Protein AF-A0A2V6TRC6-F1 (afdb_monomer_lite)

Secondary structure (DSSP, 8-state):
---------------EEEEE-TTS----EEEEEE-TTS-EEEEEES--EEEEEEETTTTEEEEEEE--GGG-EETT-HHHHHHHHHHHHT---

Structure (mmCIF, N/CA/C/O backbone):
data_AF-A0A2V6TRC6-F1
#
_entry.id   AF-A0A2V6TRC6-F1
#
loop_
_atom_site.group_PDB
_atom_site.id
_atom_site.type_symbol
_atom_site.label_atom_id
_atom_site.label_alt_id
_atom_site.label_comp_id
_atom_site.label_asym_id
_atom_site.label_entity_id
_atom_site.label_seq_id
_atom_site.pdbx_PDB_ins_code
_atom_site.Cartn_x
_atom_site.Cartn_y
_atom_site.Cartn_z
_atom_site.occupancy
_atom_site.B_iso_or_equiv
_atom_site.auth_seq_id
_atom_site.auth_comp_id
_atom_site.auth_asym_id
_atom_site.auth_atom_id
_atom_site.pdbx_PDB_model_num
ATOM 1 N N . MET A 1 1 ? 42.564 9.714 -45.554 1.00 46.69 1 MET A N 1
ATOM 2 C CA . MET A 1 1 ? 41.135 10.086 -45.661 1.00 46.69 1 MET A CA 1
ATOM 3 C C . MET A 1 1 ? 40.406 8.816 -46.063 1.00 46.69 1 MET A C 1
ATOM 5 O O . MET A 1 1 ? 40.637 8.346 -47.156 1.00 46.69 1 MET A O 1
ATOM 9 N N . LEU A 1 2 ? 39.743 8.076 -45.187 1.00 40.78 2 LEU A N 1
ATOM 10 C CA . LEU A 1 2 ? 38.552 8.461 -44.444 1.00 40.78 2 LEU A CA 1
ATOM 11 C C . LEU A 1 2 ? 38.473 7.530 -43.221 1.00 40.78 2 LEU A C 1
ATOM 13 O O . LEU A 1 2 ? 38.287 6.326 -43.375 1.00 40.78 2 LEU A O 1
ATOM 17 N N . LEU A 1 3 ? 38.617 8.089 -42.016 1.00 50.31 3 LEU A N 1
ATOM 18 C CA . LEU A 1 3 ? 38.113 7.484 -40.780 1.00 50.31 3 LEU A CA 1
ATOM 19 C C . LEU A 1 3 ? 36.578 7.514 -40.865 1.00 50.31 3 LEU A C 1
ATOM 21 O O . LEU A 1 3 ? 35.928 8.371 -40.276 1.00 50.31 3 LEU A O 1
ATOM 25 N N . ALA A 1 4 ? 35.997 6.659 -41.701 1.00 52.44 4 ALA A N 1
ATOM 26 C CA . ALA A 1 4 ? 34.559 6.553 -41.848 1.00 52.44 4 ALA A CA 1
ATOM 27 C C . ALA A 1 4 ? 34.061 5.380 -41.007 1.00 52.44 4 ALA A C 1
ATOM 29 O O . ALA A 1 4 ? 34.438 4.234 -41.233 1.00 52.44 4 ALA A O 1
ATOM 30 N N . ALA A 1 5 ? 33.171 5.711 -40.076 1.00 52.44 5 ALA A N 1
ATOM 31 C CA . ALA A 1 5 ? 32.243 4.793 -39.434 1.00 52.44 5 ALA A CA 1
ATOM 32 C C . ALA A 1 5 ? 32.826 3.824 -38.389 1.00 52.44 5 ALA A C 1
ATOM 34 O O . ALA A 1 5 ? 32.502 2.640 -38.376 1.00 52.44 5 ALA A O 1
ATOM 35 N N . LEU A 1 6 ? 33.524 4.356 -37.378 1.00 52.94 6 LEU A N 1
ATOM 36 C CA . LEU A 1 6 ? 33.221 3.882 -36.023 1.00 52.94 6 LEU A CA 1
ATOM 37 C C . LEU A 1 6 ? 31.823 4.399 -35.691 1.00 52.94 6 LEU A C 1
ATOM 39 O O . LEU A 1 6 ? 31.637 5.521 -35.226 1.00 52.94 6 LEU A O 1
ATOM 43 N N . VAL A 1 7 ? 30.841 3.585 -36.078 1.00 53.88 7 VAL A N 1
ATOM 44 C CA . VAL A 1 7 ? 29.431 3.717 -35.745 1.00 53.88 7 VAL A CA 1
ATOM 45 C C . VAL A 1 7 ? 29.359 4.011 -34.255 1.00 53.88 7 VAL A C 1
ATOM 47 O O . VAL A 1 7 ? 29.663 3.150 -33.429 1.00 53.88 7 VAL A O 1
ATOM 50 N N . ALA A 1 8 ? 29.000 5.248 -33.920 1.00 52.84 8 ALA A N 1
ATOM 51 C CA . ALA A 1 8 ? 28.569 5.608 -32.589 1.00 52.84 8 ALA A CA 1
ATOM 52 C C . ALA A 1 8 ? 27.341 4.744 -32.289 1.00 52.84 8 ALA A C 1
ATOM 54 O O . ALA A 1 8 ? 26.212 5.093 -32.628 1.00 52.84 8 ALA A O 1
ATOM 55 N N . MET A 1 9 ? 27.576 3.574 -31.693 1.00 48.81 9 MET A N 1
ATOM 56 C CA . MET A 1 9 ? 26.575 2.820 -30.961 1.00 48.81 9 MET A CA 1
ATOM 57 C C . MET A 1 9 ? 26.195 3.678 -29.757 1.00 48.81 9 MET A C 1
ATOM 59 O O . MET A 1 9 ? 26.588 3.412 -28.625 1.00 48.81 9 MET A O 1
ATOM 63 N N . ASN A 1 10 ? 25.407 4.720 -30.014 1.00 50.12 10 ASN A N 1
ATOM 64 C CA . ASN A 1 10 ? 24.512 5.288 -29.028 1.00 50.12 10 ASN A CA 1
ATOM 65 C C . ASN A 1 10 ? 23.491 4.183 -28.735 1.00 50.12 10 ASN A C 1
ATOM 67 O O . ASN A 1 10 ? 22.381 4.166 -29.265 1.00 50.12 10 ASN A O 1
ATOM 71 N N . ARG A 1 11 ? 23.894 3.205 -27.917 1.00 50.66 11 ARG A N 1
ATOM 72 C CA . ARG A 1 11 ? 22.945 2.438 -27.124 1.00 50.66 11 ARG A CA 1
ATOM 73 C C . ARG A 1 11 ? 22.320 3.472 -26.202 1.00 50.66 11 ARG A C 1
ATOM 75 O O . ARG A 1 11 ? 22.852 3.740 -25.131 1.00 50.66 11 ARG A O 1
ATOM 82 N N . ALA A 1 12 ? 21.249 4.120 -26.663 1.00 51.91 12 ALA A N 1
ATOM 83 C CA . ALA A 1 12 ? 20.325 4.760 -25.748 1.00 51.91 12 ALA A CA 1
ATOM 84 C C . ALA A 1 12 ? 20.032 3.693 -24.694 1.00 51.91 12 ALA A C 1
ATOM 86 O O . ALA A 1 12 ? 19.591 2.600 -25.062 1.00 51.91 12 ALA A O 1
ATOM 87 N N . ALA A 1 13 ? 20.429 3.948 -23.446 1.00 54.78 13 ALA A N 1
ATOM 88 C CA . ALA A 1 13 ? 20.168 3.035 -22.349 1.00 54.78 13 ALA A CA 1
ATOM 89 C C . ALA A 1 13 ? 18.667 2.753 -22.395 1.00 54.78 13 ALA A C 1
ATOM 91 O O . ALA A 1 13 ? 17.857 3.671 -22.244 1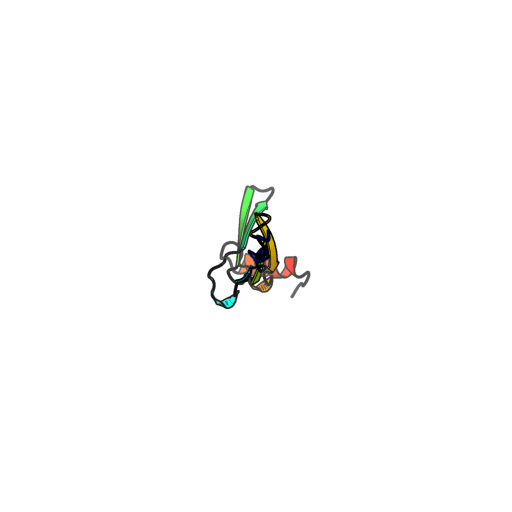.00 54.78 13 ALA A O 1
ATOM 92 N N . ALA A 1 14 ? 18.306 1.526 -22.771 1.00 59.34 14 ALA A N 1
ATOM 93 C CA . ALA A 1 14 ? 16.915 1.134 -22.843 1.00 59.34 14 ALA A CA 1
ATOM 94 C C . ALA A 1 14 ? 16.354 1.347 -21.441 1.00 59.34 14 ALA A C 1
ATOM 96 O O . ALA A 1 14 ? 16.975 0.914 -20.474 1.00 59.34 14 ALA A O 1
ATOM 97 N N . ALA A 1 15 ? 15.245 2.076 -21.329 1.00 61.81 15 ALA A N 1
ATOM 98 C CA . ALA A 1 15 ? 14.630 2.316 -20.037 1.00 61.81 15 ALA A CA 1
ATOM 99 C C . ALA A 1 15 ? 14.326 0.957 -19.397 1.00 61.81 15 ALA A C 1
ATOM 101 O O . ALA A 1 15 ? 13.504 0.195 -19.912 1.00 61.81 15 ALA A O 1
ATOM 102 N N . THR A 1 16 ? 15.034 0.628 -18.320 1.00 74.81 16 THR A N 1
ATOM 103 C CA . THR A 1 16 ? 14.858 -0.657 -17.651 1.00 74.81 16 THR A CA 1
ATOM 104 C C . THR A 1 16 ? 13.608 -0.556 -16.794 1.00 74.81 16 THR A C 1
ATOM 106 O O . THR A 1 16 ? 13.504 0.331 -15.940 1.00 74.81 16 THR A O 1
ATOM 109 N N . GLN A 1 17 ? 12.642 -1.436 -17.054 1.00 79.25 17 GLN A N 1
ATOM 110 C CA . GLN A 1 17 ? 11.400 -1.511 -16.298 1.00 79.25 17 GLN A CA 1
ATOM 111 C C . GLN A 1 17 ? 11.470 -2.673 -15.310 1.00 79.25 17 GLN A C 1
ATOM 113 O O . GLN A 1 17 ? 11.709 -3.816 -15.697 1.00 79.25 17 GLN A O 1
ATOM 118 N N . PHE A 1 18 ? 11.225 -2.374 -14.041 1.00 81.06 18 PHE A N 1
ATOM 119 C CA . PHE A 1 18 ? 11.105 -3.357 -12.975 1.00 81.06 18 PHE A CA 1
ATOM 120 C C . PHE A 1 18 ? 9.664 -3.361 -12.476 1.00 81.06 18 PHE A C 1
ATOM 122 O O . PHE A 1 18 ? 9.094 -2.302 -12.195 1.00 81.06 18 PHE A O 1
ATOM 129 N N . ALA A 1 19 ? 9.086 -4.554 -12.378 1.00 80.75 19 ALA A N 1
ATOM 130 C CA . ALA A 1 19 ? 7.771 -4.766 -11.800 1.00 80.75 19 ALA A CA 1
ATOM 131 C C . ALA A 1 19 ? 7.927 -5.451 -10.447 1.00 80.75 19 ALA A C 1
ATOM 133 O O . ALA A 1 19 ? 8.690 -6.406 -10.296 1.00 80.75 19 ALA A O 1
ATOM 134 N N . VAL A 1 20 ? 7.200 -4.931 -9.475 1.00 80.00 20 VAL A N 1
ATOM 135 C CA . VAL A 1 20 ? 7.120 -5.469 -8.130 1.00 80.00 20 VAL A CA 1
ATOM 136 C C . VAL A 1 20 ? 5.786 -6.195 -8.008 1.00 80.00 20 VAL A C 1
ATOM 138 O O . VAL A 1 20 ? 4.736 -5.565 -8.148 1.00 80.00 20 VAL A O 1
ATOM 141 N N . ASP A 1 21 ? 5.846 -7.508 -7.793 1.00 75.31 21 ASP A N 1
ATOM 142 C CA . ASP A 1 21 ? 4.665 -8.357 -7.645 1.00 75.31 21 ASP A CA 1
ATOM 143 C C . ASP A 1 21 ? 4.135 -8.283 -6.198 1.00 75.31 21 ASP A C 1
ATOM 145 O O . ASP A 1 21 ? 4.858 -8.663 -5.267 1.00 75.31 21 ASP A O 1
ATOM 149 N N . PRO A 1 22 ? 2.896 -7.799 -5.983 1.00 75.56 22 PRO A N 1
ATOM 150 C CA . PRO A 1 22 ? 2.303 -7.705 -4.652 1.00 75.56 22 PRO A CA 1
ATOM 151 C C . PRO A 1 22 ? 2.077 -9.070 -3.980 1.00 75.56 22 PRO A C 1
ATOM 153 O O . PRO A 1 22 ? 2.005 -9.120 -2.754 1.00 75.56 22 PRO A O 1
ATOM 156 N N . GLU A 1 23 ? 2.007 -10.171 -4.735 1.00 79.25 23 GLU A N 1
ATOM 157 C CA . GLU A 1 23 ? 1.722 -11.512 -4.201 1.00 79.25 23 GLU A CA 1
ATOM 158 C C . GLU A 1 23 ? 2.978 -12.226 -3.675 1.00 79.25 23 GLU A C 1
ATOM 160 O O . GLU A 1 23 ? 2.889 -13.163 -2.882 1.00 79.25 23 GLU A O 1
ATOM 165 N N . VAL A 1 24 ? 4.172 -11.778 -4.082 1.00 75.88 24 VAL A N 1
ATOM 166 C CA . VAL A 1 24 ? 5.453 -12.393 -3.677 1.00 75.88 24 VAL A CA 1
ATOM 167 C C . VAL A 1 24 ? 5.921 -11.886 -2.304 1.00 75.88 24 VAL A C 1
ATOM 169 O O . VAL A 1 24 ? 6.791 -12.489 -1.676 1.00 75.88 24 VAL A O 1
ATOM 172 N N . GLY A 1 25 ? 5.331 -10.795 -1.801 1.00 60.75 25 GLY A N 1
ATOM 173 C CA . GLY A 1 25 ? 5.525 -10.317 -0.427 1.00 60.75 25 GLY A CA 1
ATOM 174 C C . GLY A 1 25 ? 6.932 -9.800 -0.101 1.00 60.75 25 GLY A C 1
ATOM 175 O O . GLY A 1 25 ? 7.263 -9.619 1.067 1.00 60.75 25 GLY A O 1
ATOM 176 N N . ASN A 1 26 ? 7.770 -9.531 -1.105 1.00 69.00 26 ASN A N 1
ATOM 177 C CA . ASN A 1 26 ? 9.126 -9.000 -0.923 1.00 69.00 26 ASN A CA 1
ATOM 178 C C . ASN A 1 26 ? 9.178 -7.468 -0.758 1.00 69.00 26 ASN A C 1
ATOM 180 O O . ASN A 1 26 ? 10.247 -6.870 -0.869 1.00 69.00 26 ASN A O 1
ATOM 184 N N . ASN A 1 27 ? 8.036 -6.838 -0.478 1.00 76.94 27 ASN A N 1
ATOM 185 C CA . ASN A 1 27 ? 7.871 -5.389 -0.400 1.00 76.94 27 ASN A CA 1
ATOM 186 C C . ASN A 1 27 ? 7.050 -5.039 0.830 1.00 76.94 27 ASN A C 1
ATOM 188 O O . ASN A 1 27 ? 6.211 -5.824 1.264 1.00 76.94 27 ASN A O 1
ATOM 192 N N . ALA A 1 28 ? 7.272 -3.844 1.365 1.00 83.88 28 ALA A N 1
ATOM 193 C CA . ALA A 1 28 ? 6.545 -3.360 2.523 1.00 83.88 28 ALA A CA 1
ATOM 194 C C . ALA A 1 28 ? 6.091 -1.920 2.296 1.00 83.88 28 ALA A C 1
ATOM 196 O O . ALA A 1 28 ? 6.888 -1.032 1.994 1.00 83.88 28 ALA A O 1
ATOM 197 N N . PHE A 1 29 ? 4.798 -1.698 2.480 1.00 86.44 29 PHE A N 1
ATOM 198 C CA . PHE A 1 29 ? 4.247 -0.401 2.812 1.00 86.44 29 PHE A CA 1
ATOM 199 C C . PHE A 1 29 ? 4.243 -0.284 4.329 1.00 86.44 29 PHE A C 1
ATOM 201 O O . PHE A 1 29 ? 3.687 -1.148 5.003 1.00 86.44 29 PHE A O 1
ATOM 208 N N . THR A 1 30 ? 4.832 0.791 4.845 1.00 89.44 30 THR A N 1
ATOM 209 C CA . THR A 1 30 ? 4.804 1.129 6.267 1.00 89.44 30 THR A CA 1
ATOM 210 C C . THR A 1 30 ? 4.438 2.596 6.396 1.00 89.44 30 THR A C 1
ATOM 212 O O . THR A 1 30 ? 5.166 3.462 5.909 1.00 89.44 30 THR A O 1
ATOM 215 N N . ALA A 1 31 ? 3.329 2.878 7.068 1.00 85.50 31 ALA A N 1
ATOM 216 C CA . ALA A 1 31 ? 2.939 4.222 7.458 1.00 85.50 31 ALA A CA 1
ATOM 217 C C . ALA A 1 31 ? 2.838 4.303 8.977 1.00 85.50 31 ALA A C 1
ATOM 219 O O . ALA A 1 31 ? 2.350 3.387 9.638 1.00 85.50 31 ALA A O 1
ATOM 220 N N . VAL A 1 32 ? 3.318 5.415 9.520 1.00 85.69 32 VAL A N 1
ATOM 221 C CA . VAL A 1 32 ? 3.222 5.722 10.941 1.00 85.69 32 VAL A CA 1
ATOM 222 C C . VAL A 1 32 ? 2.388 6.981 11.082 1.00 85.69 32 VAL A C 1
ATOM 224 O O . VAL A 1 32 ? 2.697 7.996 10.460 1.00 85.69 32 VAL A O 1
ATOM 227 N N . PHE A 1 33 ? 1.347 6.902 11.900 1.00 78.69 33 PHE A N 1
ATOM 228 C CA . PHE A 1 33 ? 0.516 8.039 12.256 1.00 78.69 33 PHE A CA 1
ATOM 229 C C . PHE A 1 33 ? 0.709 8.329 13.737 1.00 78.69 33 PHE A C 1
ATOM 231 O O . PHE A 1 33 ? 0.432 7.481 14.586 1.00 78.69 33 PHE A O 1
ATOM 238 N N . ASP A 1 34 ? 1.175 9.532 14.042 1.00 79.44 34 ASP A N 1
ATOM 239 C CA . ASP A 1 34 ? 1.245 10.015 15.412 1.00 79.44 34 ASP A CA 1
ATOM 240 C C . ASP A 1 34 ? -0.079 10.708 15.747 1.00 79.44 34 ASP A C 1
ATOM 242 O O . ASP A 1 34 ? -0.488 11.672 15.093 1.00 79.44 34 ASP A O 1
ATOM 246 N N . SER A 1 35 ? -0.783 10.195 16.752 1.00 69.88 35 SER A N 1
ATOM 247 C CA . SER A 1 35 ? -1.982 10.848 17.270 1.00 69.88 35 SER A CA 1
ATOM 248 C C . SER A 1 35 ? -1.604 11.998 18.208 1.00 69.88 35 SER A C 1
ATOM 250 O O . SER A 1 35 ? -0.574 11.976 18.885 1.00 69.88 35 SER A O 1
ATOM 252 N N . GLN A 1 36 ? -2.486 12.992 18.323 1.00 71.69 36 GLN A N 1
ATOM 253 C CA . GLN A 1 36 ? -2.293 14.113 19.252 1.00 71.69 36 GLN A CA 1
ATOM 254 C C . GLN A 1 36 ? -2.292 13.689 20.733 1.00 71.69 36 GLN A C 1
ATOM 256 O O . GLN A 1 36 ? -1.828 14.447 21.579 1.00 71.69 36 GLN A O 1
ATOM 261 N N . ILE A 1 37 ? -2.787 12.486 21.047 1.00 71.44 37 ILE A N 1
ATOM 262 C CA . ILE A 1 37 ? -2.802 11.915 22.402 1.00 71.44 37 ILE A CA 1
ATOM 263 C C . ILE A 1 37 ? -1.554 11.070 22.715 1.00 71.44 37 ILE A C 1
ATOM 265 O O . ILE A 1 37 ? -1.478 10.467 23.782 1.00 71.44 37 ILE A O 1
ATOM 269 N N . GLY A 1 38 ? -0.565 11.036 21.812 1.00 68.44 38 GLY A N 1
ATOM 270 C CA . GLY A 1 38 ? 0.714 10.345 22.011 1.00 68.44 38 GLY A CA 1
ATOM 271 C C . GLY A 1 38 ? 0.714 8.861 21.633 1.00 68.44 38 GLY A C 1
ATOM 272 O O . GLY A 1 38 ? 1.738 8.198 21.781 1.00 68.44 38 GLY A O 1
ATOM 273 N N . GLU A 1 39 ? -0.400 8.329 21.126 1.00 75.50 39 GLU A N 1
ATOM 274 C CA . GLU A 1 39 ? -0.439 6.987 20.542 1.00 75.50 39 GLU A CA 1
ATOM 275 C C . GLU A 1 39 ? 0.166 7.008 19.134 1.00 75.50 39 GLU A C 1
ATOM 277 O O . GLU A 1 39 ? -0.176 7.875 18.322 1.00 75.50 39 GLU A O 1
ATOM 282 N N . ARG A 1 40 ? 1.042 6.040 18.853 1.00 80.44 40 ARG A N 1
ATOM 283 C CA . ARG A 1 40 ? 1.655 5.819 17.545 1.00 80.44 40 ARG A CA 1
ATOM 284 C C . ARG A 1 40 ? 0.997 4.623 16.872 1.00 80.44 40 ARG A C 1
ATOM 286 O O . ARG A 1 40 ? 1.102 3.508 17.371 1.00 80.44 40 ARG A O 1
ATOM 293 N N . ILE A 1 41 ? 0.372 4.869 15.729 1.00 80.94 41 ILE A N 1
ATOM 294 C CA . ILE A 1 41 ? -0.340 3.868 14.939 1.00 80.94 41 ILE A CA 1
ATOM 295 C C . ILE A 1 41 ? 0.558 3.437 13.782 1.00 80.94 41 ILE A C 1
ATOM 297 O O . ILE A 1 41 ? 1.031 4.275 13.013 1.00 80.94 41 ILE A O 1
ATOM 301 N N . THR A 1 42 ? 0.783 2.135 13.639 1.00 89.75 42 THR A N 1
ATOM 302 C CA . THR A 1 42 ? 1.607 1.546 12.581 1.00 89.75 42 THR A CA 1
ATOM 303 C C . THR A 1 42 ? 0.724 0.775 11.608 1.00 89.75 42 THR A C 1
ATOM 305 O O . THR A 1 42 ? 0.138 -0.245 11.956 1.00 89.75 42 THR A O 1
ATOM 308 N N . ALA A 1 43 ? 0.645 1.247 10.370 1.00 88.75 43 ALA A N 1
ATOM 309 C CA . ALA A 1 43 ? -0.072 0.596 9.284 1.00 88.75 43 ALA A CA 1
ATOM 310 C C . ALA A 1 43 ? 0.924 -0.089 8.345 1.00 88.75 43 ALA A C 1
ATOM 312 O O . ALA A 1 43 ? 1.837 0.562 7.833 1.00 88.75 43 ALA A O 1
ATOM 313 N N . VAL A 1 44 ? 0.745 -1.388 8.111 1.00 91.94 44 VAL A N 1
ATOM 314 C CA . VAL A 1 44 ? 1.622 -2.190 7.250 1.00 91.94 44 VAL A CA 1
ATOM 315 C C . VAL A 1 44 ? 0.841 -2.951 6.188 1.00 91.94 44 VAL A C 1
ATOM 317 O O . VAL A 1 44 ? -0.278 -3.394 6.428 1.00 91.94 44 VAL A O 1
ATOM 320 N N . SER A 1 45 ? 1.435 -3.125 5.011 1.00 88.62 45 SER A N 1
ATOM 321 C CA . SER A 1 45 ? 0.957 -4.067 3.994 1.00 88.62 45 SER A CA 1
ATOM 322 C C . SER A 1 45 ? 2.133 -4.609 3.193 1.00 88.62 45 SER A C 1
ATOM 324 O O . SER A 1 45 ? 3.069 -3.873 2.885 1.00 88.62 45 SER A O 1
ATOM 326 N N . SER A 1 46 ? 2.075 -5.889 2.838 1.00 85.56 46 SER A N 1
ATOM 327 C CA . SER A 1 46 ? 3.010 -6.516 1.900 1.00 85.56 46 SER A CA 1
ATOM 328 C C . SER A 1 46 ? 2.489 -6.553 0.460 1.00 85.56 46 SER A C 1
ATOM 330 O O . SER A 1 46 ? 3.257 -6.834 -0.458 1.00 85.56 46 SER A O 1
ATOM 332 N N . ALA A 1 47 ? 1.215 -6.213 0.239 1.00 87.06 47 ALA A N 1
ATOM 333 C CA . ALA A 1 47 ? 0.564 -6.219 -1.070 1.00 87.06 47 ALA A CA 1
ATOM 334 C C . ALA A 1 47 ? 0.855 -4.923 -1.847 1.00 87.06 47 ALA A C 1
ATOM 336 O O . ALA A 1 47 ? -0.049 -4.174 -2.226 1.00 87.06 47 ALA A O 1
ATOM 337 N N . VAL A 1 48 ? 2.138 -4.618 -2.040 1.00 89.38 48 VAL A N 1
ATOM 338 C CA . VAL A 1 48 ? 2.586 -3.415 -2.750 1.00 89.38 48 VAL A CA 1
ATOM 339 C C . VAL A 1 48 ? 2.872 -3.757 -4.204 1.00 89.38 48 VAL A C 1
ATOM 341 O O . VAL A 1 48 ? 3.812 -4.491 -4.495 1.00 89.38 48 VAL A O 1
ATOM 344 N N . GLY A 1 49 ? 2.094 -3.187 -5.121 1.00 87.81 49 GLY A N 1
ATOM 345 C CA . GLY A 1 49 ? 2.387 -3.238 -6.551 1.00 87.81 49 GLY A CA 1
ATOM 346 C C . GLY A 1 49 ? 3.119 -1.973 -6.981 1.00 87.81 49 GLY A C 1
ATOM 347 O O . GLY A 1 49 ? 2.596 -0.876 -6.783 1.00 87.81 49 GLY A O 1
ATOM 348 N N . CYS A 1 50 ? 4.300 -2.103 -7.589 1.00 87.31 50 CYS A N 1
ATOM 349 C CA . CYS A 1 50 ? 5.065 -0.968 -8.111 1.00 87.31 50 CYS A CA 1
ATOM 350 C C . CYS A 1 50 ? 5.602 -1.232 -9.518 1.00 87.31 50 CYS A C 1
ATOM 352 O O . CYS A 1 50 ? 6.057 -2.327 -9.840 1.00 87.31 50 CYS A O 1
ATOM 354 N N . THR A 1 51 ? 5.626 -0.185 -10.336 1.00 89.50 51 THR A N 1
ATOM 355 C CA . THR A 1 51 ? 6.388 -0.133 -11.585 1.00 89.50 51 THR A CA 1
ATOM 356 C C . THR A 1 51 ? 7.489 0.906 -11.444 1.00 89.50 51 THR A C 1
ATOM 358 O O . THR A 1 51 ? 7.193 2.076 -11.206 1.00 89.50 5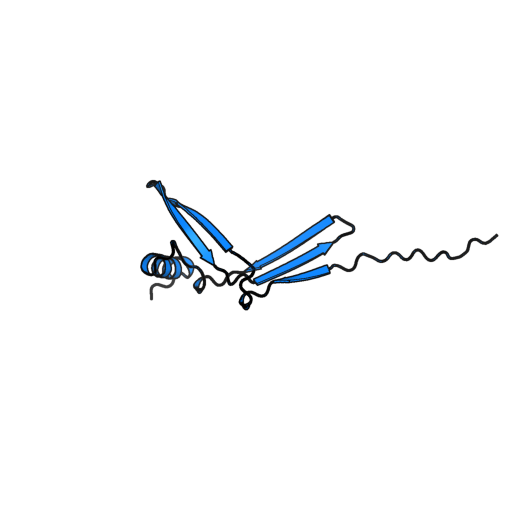1 THR A O 1
ATOM 361 N N . LEU A 1 52 ? 8.745 0.495 -11.613 1.00 88.19 52 LEU A N 1
ATOM 362 C CA . LEU A 1 52 ? 9.919 1.367 -11.615 1.00 88.19 52 LEU A CA 1
ATOM 363 C C . LEU A 1 52 ? 10.509 1.424 -13.024 1.00 88.19 52 LEU A C 1
ATOM 365 O O . LEU A 1 52 ? 10.808 0.396 -13.618 1.00 88.19 52 LEU A O 1
ATOM 369 N N . THR A 1 53 ? 10.699 2.630 -13.546 1.00 90.31 53 THR A N 1
ATOM 370 C CA . THR A 1 53 ? 11.428 2.895 -14.791 1.00 90.31 53 THR A CA 1
ATOM 371 C C . THR A 1 53 ? 12.719 3.630 -14.459 1.00 90.31 53 THR A C 1
ATOM 373 O O . THR A 1 53 ? 12.673 4.662 -13.786 1.00 90.31 53 THR A O 1
ATOM 376 N N . VAL A 1 54 ? 13.856 3.125 -14.935 1.00 89.25 54 VAL A N 1
ATOM 377 C CA . VAL A 1 54 ? 15.179 3.728 -14.709 1.00 89.25 54 VAL A CA 1
ATOM 378 C C . VAL A 1 54 ? 15.762 4.230 -16.029 1.00 89.25 54 VAL A C 1
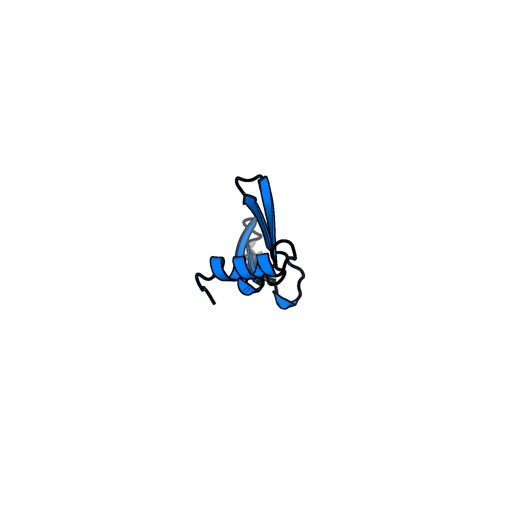ATOM 380 O O . VAL A 1 54 ? 15.856 3.480 -16.998 1.00 89.25 54 VAL A O 1
ATOM 383 N N . ASP A 1 55 ? 16.163 5.501 -16.058 1.00 87.44 55 ASP A N 1
ATOM 384 C CA . ASP A 1 55 ? 17.009 6.097 -17.097 1.00 87.44 55 ASP A CA 1
ATOM 385 C C . ASP A 1 55 ? 18.445 6.153 -16.555 1.00 87.44 55 ASP A C 1
ATOM 387 O O . ASP A 1 55 ? 18.823 7.065 -15.815 1.00 87.44 55 ASP A O 1
ATOM 391 N N . GLU A 1 56 ? 19.246 5.138 -16.883 1.00 86.62 56 GLU A N 1
ATOM 392 C CA . GLU A 1 56 ? 20.622 5.008 -16.384 1.00 86.62 56 GLU A CA 1
ATOM 393 C C . GLU A 1 56 ? 21.542 6.124 -16.895 1.00 86.62 56 GLU A C 1
ATOM 395 O O . GLU A 1 56 ? 22.466 6.537 -16.192 1.00 86.62 56 GLU A O 1
ATOM 400 N N . ALA A 1 57 ? 21.271 6.650 -18.093 1.00 89.44 57 ALA A N 1
ATOM 401 C CA . ALA A 1 57 ? 22.069 7.716 -18.690 1.00 89.44 57 ALA A CA 1
ATOM 402 C C . ALA A 1 57 ? 21.896 9.033 -17.924 1.00 89.44 57 ALA A C 1
ATOM 404 O O . ALA A 1 57 ? 22.868 9.760 -17.713 1.00 89.44 57 ALA A O 1
ATOM 405 N N . LYS A 1 58 ? 20.670 9.319 -17.471 1.00 91.06 58 LYS A N 1
ATOM 406 C CA . LYS A 1 58 ? 20.362 10.496 -16.645 1.00 91.06 58 LYS A CA 1
ATOM 407 C C . LYS A 1 58 ? 20.488 10.247 -15.147 1.00 91.06 58 LYS A C 1
ATOM 409 O O . LYS A 1 58 ? 20.472 11.203 -14.380 1.00 91.06 58 LYS A O 1
ATOM 414 N N . ARG A 1 59 ? 20.637 8.984 -14.732 1.00 88.25 59 ARG A N 1
ATOM 415 C CA . ARG A 1 59 ? 20.570 8.547 -13.327 1.00 88.25 59 ARG A CA 1
ATOM 416 C C . ARG A 1 59 ? 19.250 8.958 -12.669 1.00 88.25 59 ARG A C 1
ATOM 418 O O . ARG A 1 59 ? 19.219 9.364 -11.511 1.00 88.25 59 ARG A O 1
ATOM 425 N N . GLU A 1 60 ? 18.161 8.845 -13.423 1.00 91.00 60 GLU A N 1
ATOM 426 C CA . GLU A 1 60 ? 16.812 9.181 -12.973 1.00 91.00 60 GLU A CA 1
ATOM 427 C C . GLU A 1 60 ? 15.970 7.911 -12.826 1.00 91.00 60 GLU A C 1
ATOM 429 O O . GLU A 1 60 ? 15.977 7.039 -13.693 1.00 91.00 60 GLU A O 1
ATOM 434 N N . GLY A 1 61 ? 15.207 7.820 -11.738 1.00 88.75 61 GLY A N 1
ATOM 435 C CA . GLY A 1 61 ? 14.230 6.759 -11.508 1.00 88.75 61 GLY A CA 1
ATOM 436 C C . GLY A 1 61 ? 12.830 7.343 -11.372 1.00 88.75 61 GLY A C 1
ATOM 437 O O . GLY A 1 61 ? 12.640 8.371 -10.725 1.00 88.75 61 GLY A O 1
ATOM 438 N N . ARG A 1 62 ? 11.837 6.691 -11.975 1.00 91.75 62 ARG A N 1
ATOM 439 C CA . ARG A 1 62 ? 10.418 7.028 -11.825 1.00 91.75 62 ARG A CA 1
ATOM 440 C C . ARG A 1 62 ? 9.655 5.796 -11.377 1.00 91.75 62 ARG A C 1
ATOM 442 O O . ARG A 1 62 ? 9.674 4.785 -12.073 1.00 91.75 62 ARG A O 1
ATOM 449 N N . ALA A 1 63 ? 8.984 5.894 -10.237 1.00 88.62 63 ALA A N 1
ATOM 450 C CA . ALA A 1 63 ? 8.183 4.815 -9.683 1.00 88.62 63 ALA A CA 1
ATOM 451 C C . ALA A 1 63 ? 6.709 5.219 -9.599 1.00 88.62 63 ALA A C 1
ATOM 453 O O . ALA A 1 63 ? 6.386 6.351 -9.241 1.00 88.62 63 ALA A O 1
ATOM 454 N N . SER A 1 64 ? 5.821 4.278 -9.904 1.00 90.25 64 SER A N 1
ATOM 455 C CA . SER A 1 64 ? 4.395 4.361 -9.599 1.00 90.25 64 SER A CA 1
ATOM 456 C C . SER A 1 64 ? 4.032 3.151 -8.753 1.00 90.25 64 SER A C 1
ATOM 458 O O . SER A 1 64 ? 4.281 2.022 -9.172 1.00 90.25 64 SER A O 1
ATOM 460 N N . CYS A 1 65 ? 3.502 3.392 -7.557 1.00 89.25 65 CYS A N 1
ATOM 461 C CA . CYS A 1 65 ? 3.199 2.366 -6.569 1.00 89.25 65 CYS A CA 1
ATOM 462 C C . CYS A 1 65 ? 1.747 2.471 -6.112 1.00 89.25 65 CYS A C 1
ATOM 464 O O . CYS A 1 65 ? 1.200 3.567 -5.994 1.00 89.25 65 CYS A O 1
ATOM 466 N N . SER A 1 66 ? 1.146 1.327 -5.816 1.00 89.56 66 SER A N 1
ATOM 467 C CA . SER A 1 66 ? -0.210 1.217 -5.295 1.00 89.56 66 SER A CA 1
ATOM 468 C C . SER A 1 66 ? -0.283 0.128 -4.234 1.00 89.56 66 SER A C 1
ATOM 470 O O . SER A 1 66 ? 0.413 -0.884 -4.321 1.00 89.56 66 SER A O 1
ATOM 472 N N . VAL A 1 67 ? -1.135 0.352 -3.239 1.00 89.19 67 VAL A N 1
ATOM 473 C CA . VAL A 1 67 ? -1.418 -0.596 -2.161 1.00 89.19 67 VAL A CA 1
ATOM 474 C C . VAL A 1 67 ? -2.935 -0.692 -2.032 1.00 89.19 67 VAL A C 1
ATOM 476 O O . VAL A 1 67 ? -3.583 0.345 -1.850 1.00 89.19 67 VAL A O 1
ATOM 479 N N . PRO A 1 68 ? -3.537 -1.889 -2.126 1.00 88.94 68 PRO A N 1
ATOM 480 C CA . PRO A 1 68 ? -4.960 -2.052 -1.872 1.00 88.94 68 PRO A CA 1
ATOM 481 C C . PRO A 1 68 ? -5.273 -1.673 -0.422 1.00 88.94 68 PRO A C 1
ATOM 483 O O . PRO A 1 68 ? -4.720 -2.266 0.502 1.00 88.94 68 PRO A O 1
ATOM 486 N N . LEU A 1 69 ? -6.179 -0.718 -0.198 1.00 86.00 69 LEU A N 1
ATOM 487 C CA . LEU A 1 69 ? -6.482 -0.231 1.157 1.00 86.00 69 LEU A CA 1
ATOM 488 C C . LEU A 1 69 ? -6.968 -1.344 2.103 1.00 86.00 69 LEU A C 1
ATOM 490 O O . LEU A 1 69 ? -6.635 -1.326 3.281 1.00 86.00 69 LEU A O 1
ATOM 494 N N . GLY A 1 70 ? -7.685 -2.345 1.581 1.00 86.88 70 GLY A N 1
ATOM 495 C CA . GLY A 1 70 ? -8.137 -3.509 2.355 1.00 86.88 70 GLY A CA 1
ATOM 496 C C . GLY A 1 70 ? -7.036 -4.510 2.730 1.00 86.88 70 GLY A C 1
ATOM 497 O O . GLY A 1 70 ? -7.301 -5.428 3.493 1.00 86.88 70 GLY A O 1
ATOM 498 N N . SER A 1 71 ? -5.815 -4.353 2.207 1.00 88.50 71 SER A N 1
ATOM 499 C CA . SER A 1 71 ? -4.657 -5.180 2.587 1.00 88.50 71 SER A CA 1
ATOM 500 C C . SER A 1 71 ? -3.884 -4.621 3.786 1.00 88.50 71 SER A C 1
ATOM 502 O O . SER A 1 71 ? -2.968 -5.271 4.285 1.00 88.50 71 SER A O 1
ATOM 504 N N . ILE A 1 72 ? -4.206 -3.398 4.218 1.00 90.75 72 ILE A N 1
ATOM 505 C CA . ILE A 1 72 ? -3.476 -2.701 5.274 1.00 90.75 72 ILE A CA 1
ATOM 506 C C . ILE A 1 72 ? -3.896 -3.254 6.630 1.00 90.75 72 ILE A C 1
ATOM 508 O O . ILE A 1 72 ? -5.079 -3.287 6.952 1.00 90.75 72 ILE A O 1
ATOM 512 N N . ARG A 1 73 ? -2.909 -3.635 7.438 1.00 92.44 73 ARG A N 1
ATOM 513 C CA . ARG A 1 73 ? -3.081 -4.097 8.813 1.00 92.44 73 ARG A CA 1
ATOM 514 C C . ARG A 1 73 ? -2.534 -3.048 9.773 1.00 92.44 73 ARG A C 1
ATOM 516 O O . ARG A 1 73 ? -1.429 -2.545 9.572 1.00 92.44 73 ARG A O 1
ATOM 523 N N . VAL A 1 74 ? -3.307 -2.706 10.798 1.00 90.81 74 VAL A N 1
ATOM 524 C CA . VAL A 1 74 ? -2.988 -1.624 11.739 1.00 90.81 74 VAL A CA 1
ATOM 525 C C . VAL A 1 74 ? -2.646 -2.206 13.100 1.00 90.81 74 VAL A C 1
ATOM 527 O O . VAL A 1 74 ? -3.451 -2.929 13.671 1.00 90.81 74 VAL A O 1
ATOM 530 N N . ASP A 1 75 ? -1.441 -1.922 13.597 1.00 89.88 75 ASP A N 1
ATOM 531 C C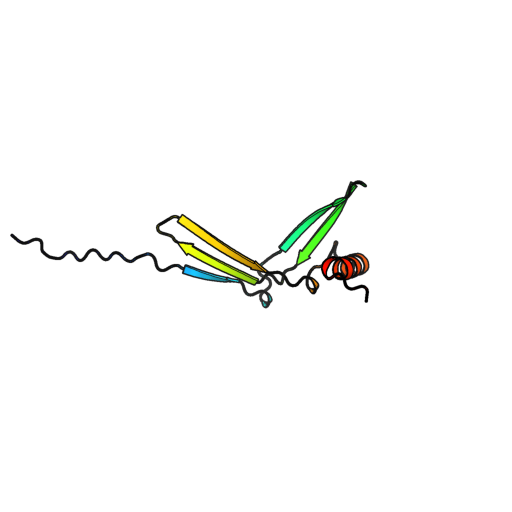A . ASP A 1 75 ? -0.888 -2.397 14.878 1.00 89.88 75 ASP A CA 1
ATOM 532 C C . ASP A 1 75 ? -0.993 -3.920 15.104 1.00 89.88 75 ASP A C 1
ATOM 534 O O . ASP A 1 75 ? -0.879 -4.400 16.228 1.00 89.88 75 ASP A O 1
ATOM 538 N N . ASN A 1 76 ? -1.203 -4.691 14.030 1.00 87.06 76 ASN A N 1
ATOM 539 C CA . ASN A 1 76 ? -1.582 -6.105 14.076 1.00 87.06 76 ASN A CA 1
ATOM 540 C C . ASN A 1 76 ? -2.851 -6.396 14.914 1.00 87.06 76 ASN A C 1
ATOM 542 O O . ASN A 1 76 ? -3.046 -7.518 15.378 1.00 87.06 76 ASN A O 1
ATOM 546 N N . ASP A 1 77 ? -3.717 -5.399 15.075 1.00 91.00 77 ASP A N 1
ATOM 547 C CA . ASP A 1 77 ? -4.984 -5.476 15.793 1.00 91.00 77 ASP A CA 1
ATOM 548 C C . ASP A 1 77 ? -6.154 -5.487 14.800 1.00 91.00 77 ASP A C 1
ATOM 550 O O . ASP A 1 77 ? -6.248 -4.634 13.910 1.00 91.00 77 ASP A O 1
ATOM 554 N N . ASP A 1 78 ? -7.049 -6.466 14.933 1.00 90.38 78 ASP A N 1
ATOM 555 C CA . ASP A 1 78 ? -8.150 -6.655 13.984 1.00 90.38 78 ASP A CA 1
ATOM 556 C C . ASP A 1 78 ? -9.191 -5.528 14.067 1.00 90.38 78 ASP A C 1
ATOM 558 O O . ASP A 1 78 ? -9.707 -5.099 13.036 1.00 90.38 78 ASP A O 1
ATOM 562 N N . THR A 1 79 ? -9.437 -4.976 15.260 1.00 90.75 79 THR A N 1
ATOM 563 C CA . THR A 1 79 ? -10.425 -3.903 15.464 1.00 90.75 79 THR A CA 1
ATOM 564 C C . THR A 1 79 ? -9.927 -2.596 14.850 1.00 90.75 79 THR A C 1
ATOM 566 O O . THR A 1 79 ? -10.637 -1.934 14.092 1.00 90.75 79 THR A O 1
ATOM 569 N N . LYS A 1 80 ? -8.667 -2.234 15.110 1.00 88.81 80 LYS A N 1
ATOM 570 C CA . LYS A 1 80 ? -8.020 -1.067 14.493 1.00 88.81 80 LYS A CA 1
ATOM 571 C C . LYS A 1 80 ? -7.936 -1.209 12.976 1.00 88.81 80 LYS A C 1
ATOM 573 O O . LYS A 1 80 ? -8.154 -0.233 12.258 1.00 88.81 80 LYS A O 1
ATOM 578 N N . THR A 1 81 ? -7.649 -2.417 12.491 1.00 90.38 81 THR A N 1
ATOM 579 C CA . THR A 1 81 ? -7.614 -2.725 11.057 1.00 90.38 81 THR A CA 1
ATOM 580 C C . THR A 1 81 ? -8.987 -2.527 10.411 1.00 90.38 81 THR A C 1
ATOM 582 O O . THR A 1 81 ? -9.086 -1.870 9.374 1.00 90.38 81 THR A O 1
ATOM 585 N N . GLU A 1 82 ? -10.057 -3.017 11.039 1.00 88.62 82 GLU A N 1
ATOM 586 C CA . GLU A 1 82 ? -11.426 -2.817 10.559 1.00 88.62 82 GLU A CA 1
ATOM 587 C C . GLU A 1 82 ? -11.804 -1.329 10.521 1.00 88.62 82 GLU A C 1
ATOM 589 O O . GLU A 1 82 ? -12.255 -0.825 9.488 1.00 88.62 82 GLU A O 1
ATOM 594 N N . HIS A 1 83 ? -11.569 -0.596 11.613 1.00 87.75 83 HIS A N 1
ATOM 595 C CA . HIS A 1 83 ? -11.861 0.837 11.685 1.00 87.75 83 HIS A CA 1
ATOM 596 C C . HIS A 1 83 ? -11.096 1.644 10.635 1.00 87.75 83 HIS A C 1
ATOM 598 O O . HIS A 1 83 ? -11.666 2.537 10.002 1.00 87.75 83 HIS A O 1
ATOM 604 N N . PHE A 1 84 ? -9.822 1.314 10.411 1.00 86.00 84 PHE A N 1
ATOM 605 C CA . PHE A 1 84 ? -9.035 1.918 9.344 1.00 86.00 84 PHE A CA 1
ATOM 606 C C . PHE A 1 84 ? -9.649 1.634 7.972 1.00 86.00 84 PHE A C 1
ATOM 608 O O . PHE A 1 84 ? -9.780 2.556 7.169 1.00 86.00 84 PHE A O 1
ATOM 615 N N . GLY A 1 85 ? -10.082 0.398 7.711 1.00 83.81 85 GLY A N 1
ATOM 616 C CA . GLY A 1 85 ? -10.758 0.033 6.466 1.00 83.81 85 GLY A CA 1
ATOM 617 C C . GLY A 1 85 ? -12.029 0.853 6.223 1.00 83.81 85 GLY A C 1
ATOM 618 O O . GLY A 1 85 ? -12.228 1.375 5.122 1.00 83.81 85 GLY A O 1
ATOM 619 N N . GLN A 1 86 ? -12.856 1.036 7.255 1.00 82.88 86 GLN A N 1
ATOM 620 C CA . GLN A 1 86 ? -14.079 1.845 7.177 1.00 82.88 86 GLN A CA 1
ATOM 621 C C . GLN A 1 86 ? -13.776 3.324 6.893 1.00 82.88 86 GLN A C 1
ATOM 623 O O . GLN A 1 86 ? -14.389 3.933 6.011 1.00 82.88 86 GLN A O 1
ATOM 628 N N . TRP A 1 87 ? -12.796 3.898 7.600 1.00 81.38 87 TRP A N 1
ATOM 629 C CA . TRP A 1 87 ? -12.347 5.276 7.390 1.00 81.38 87 TRP A CA 1
ATOM 630 C C . TRP A 1 87 ? -11.756 5.481 5.989 1.00 81.38 87 TRP A C 1
ATOM 632 O O . TRP A 1 87 ? -12.204 6.357 5.250 1.00 81.38 87 TRP A O 1
ATOM 642 N N . ALA A 1 88 ? -10.793 4.647 5.594 1.00 79.00 88 ALA A N 1
ATOM 643 C CA . ALA A 1 88 ? -10.035 4.807 4.355 1.00 79.00 88 ALA A CA 1
ATOM 644 C C . ALA A 1 88 ? -10.903 4.631 3.101 1.00 79.00 88 ALA A C 1
ATOM 646 O O . ALA A 1 88 ? -10.612 5.207 2.053 1.00 79.00 88 ALA A O 1
ATOM 647 N N . THR A 1 89 ? -11.976 3.841 3.194 1.00 77.50 89 THR A N 1
ATOM 648 C CA . THR A 1 89 ? -12.894 3.595 2.074 1.00 77.50 89 THR A CA 1
ATOM 649 C C . THR A 1 89 ? -14.142 4.480 2.092 1.00 77.50 89 THR A C 1
ATOM 651 O O . THR A 1 89 ? -14.942 4.399 1.159 1.00 77.50 89 THR A O 1
ATOM 654 N N . ASN A 1 90 ? -14.324 5.330 3.114 1.00 68.38 90 ASN A N 1
ATOM 655 C CA . ASN A 1 90 ? -15.560 6.085 3.367 1.00 68.38 90 ASN A CA 1
ATOM 656 C C . ASN A 1 90 ? -16.828 5.207 3.384 1.00 68.38 90 ASN A C 1
ATOM 658 O O . ASN A 1 90 ? -17.932 5.687 3.110 1.00 68.38 90 ASN A O 1
ATOM 662 N N . LYS A 1 91 ? -16.694 3.915 3.697 1.00 59.28 91 LYS A N 1
ATOM 663 C CA . LYS A 1 91 ? -17.821 2.995 3.833 1.00 59.28 91 LYS A CA 1
ATOM 664 C C . LYS A 1 91 ? -17.975 2.624 5.301 1.00 59.28 91 LYS A C 1
ATOM 666 O O . LYS A 1 91 ? -17.120 1.957 5.869 1.00 59.28 91 LYS A O 1
ATOM 671 N N . LYS A 1 92 ? -19.094 3.032 5.903 1.00 53.72 92 LYS A N 1
ATOM 672 C CA . LYS A 1 92 ? -19.626 2.337 7.078 1.00 53.72 92 LYS A CA 1
ATOM 673 C C . LYS A 1 92 ? -20.236 1.040 6.555 1.00 53.72 92 LYS A C 1
ATOM 675 O O . LYS A 1 92 ? -21.194 1.114 5.786 1.00 53.72 92 LYS A O 1
ATOM 680 N N . THR A 1 93 ? -19.627 -0.099 6.858 1.00 49.62 93 THR A N 1
ATOM 681 C CA . THR A 1 93 ? -20.299 -1.399 6.727 1.00 49.62 93 THR A CA 1
ATOM 682 C C . THR A 1 93 ? -21.508 -1.465 7.644 1.00 49.62 93 THR A C 1
ATOM 684 O O . THR A 1 93 ? -21.429 -0.887 8.753 1.00 49.62 93 THR A O 1
#

Radius of gyration: 22.19 Å; chains: 1; bounding box: 61×26×68 Å

Sequence (93 aa):
MLLAALVAMNRAAAATQFAVDPEVGNNAFTAVFDSQIGERITAVSSAVGCTLTVDEAKREGRASCSVPLGSIRVDNDDTKTEHFGQWATNKKT

Foldseek 3Di:
DDPPDPPPPPPQPPFDKDWDALVVLPDKDWDWDQDPVGDIKIKMASSKTKIWTARVVVRDIDMDIDDDLLRIQIPVDPVVSVVSSCVVVVDDD

pLDDT: mean 78.07, std 14.23, range [40.78, 92.44]

=== Feature glossary ===
Feature key, reading from the visual/contextual features back to the raw sequence:

Rendered structure images. Six rendered views show the 3D structure from the faces of a cube — i.e. along ±x, ±y, ±z. Rendering representation is drawn randomly per protein from cartoon (secondary-structure ribbons), sticks (backbone bonds), or molecular surface; coloring is either N→C rainbow (blue at the N-terminus through red at the C-terminus) or one color per chain.

Contact-map, Ramachandran, and PAE plots. The contact map is a binary N×N matrix image: pixel (i, j) is dark where Cα_i and Cα_j are within 8 Å and |i−j|>4. Because the |i−j|>4 filter removes local helical contacts, off-diagonal stripes parallel to the main diagonal indicate parallel β-sheets; stripes perpendicular to it indicate antiparallel β-sheets. The Ramachandran plot scatters every residue's (φ, ψ) pair against the sterically allowed regions. The PAE heatmap renders the predicted-aligned-error matrix.

InterPro / GO / CATH / organism. Database cross-references. InterPro integrates a dozen domain/family signature databases into unified entries with residue-range hits. GO terms attach function/process/location labels with evidence codes. CATH codes position the fold in a four-level structural taxonomy. Organism is the NCBI-taxonomy species name.

Nearest PDB structures. The Foldseek neighbor list gives the closest experimentally determined structures in the PDB, ranked by structural alignment. TM-score near 1 means near-identical fold; near 0.3 means only rough topology match. This is how one finds what a novel AlphaFold prediction most resembles in the solved-structure universe.

Predicted aligned error. PAE(i, j) answers: if I align the predicted and true structures on residue i, how far off (in Å) do I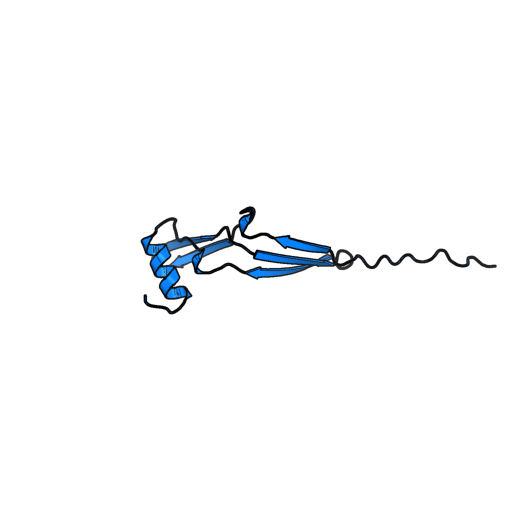 expect residue j to be? A block-diagonal PAE matrix with low values on the blocks and high values off-diagonal is the signature of a multi-domain protein with confidently predicted domains but uncertain inter-domain orientation.

Solvent-accessible surface area. Accessible surface area quantifies burial. A residue with SASA near zero is packed into the hydrophobic core; one with SASA >100 Å² sits on the surface. Computed here via the Shrake–Rupley numerical algorithm with a 1.4 Å probe.

B-factor. B-factor (Debye–Waller factor) reflects atomic displacement in the crystal lattice. It is an experimental observable (units Å²), not a prediction; low values mean the atom is pinned down, high values mean it moves or is heterogeneous across the crystal.

pLDDT. For AlphaFold models, the B-factor field carries pLDDT — the model's own estimate of local accuracy on a 0–100 scale. Regions with pLDDT<50 should be treated as essentially unmodeled; they often correspond to intrinsically disordered segments.

Backbone torsions (φ/ψ). φ (phi) and ψ (psi) are the two rotatable backbone dihedrals per residue: φ is the C(i-1)–N–Cα–C torsion, ψ is the N–Cα–C–N(i+1) torsion, both in degrees on (−180°, 180°]. α-helical residues cluster near (−60°, −45°); β-strand residues near (−120°, +130°). A Ramachandran plot is simply a scatter of (φ, ψ) for every residue.

Radius of gyration, Cα contacts, bounding box. Radius of gyration (Rg) is the root-mean-square distance of Cα atoms from their centroid — a single number for overall size and compactness. A globular domain of N residues has Rg ≈ 2.2·N^0.38 Å; an extended or disordered chain has a much larger Rg. The Cα contact count is the number of residue pairs wh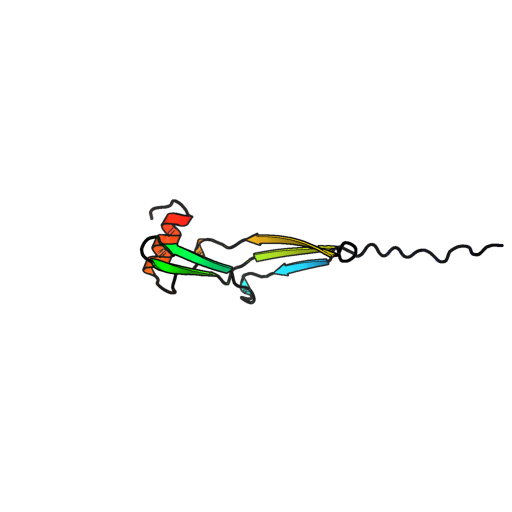ose Cα atoms are within 8 Å and are more than four positions apart in sequence — a standard proxy for tertiary packing density. The bounding box is the smallest axis-aligned box enclosing all Cα atoms.

Secondary structure (3-state, P-SEA). Three-state secondary structure (P-SEA) collapses the eight DSSP classes into helix (a), strand (b), and coil (c). P-SEA assigns these from Cα geometry alone — distances and angles — without requiring backbone oxygens, so it works on any Cα trace.

Secondary structure (8-state, DSSP). DSSP 8-state secondary structure assigns each residue one of H (α-helix), G (3₁₀-helix), I (π-helix), E (extended β-strand), B (isolated β-bridge), T (hydrogen-bonded turn), S (bend), or '-' (coil). The assignment is computed from backbone hydrogen-bond geometry via the Kabsch–Sander algorithm.

Foldseek 3Di. A 3Di character summarizes, for each residue, the relative orientation of the Cα frame of its nearest spatial neighbor. Because it encodes fold topology rather than chemistry, 3Di alignments detect remote structural similarity that sequence alignment misses.

mmCIF coordinates. The mmCIF block holds the 3D Cartesian coordinates of each backbone atom (N, Cα, C, O) in ångströms. mmCIF is the PDB's canonical archive format — a tagged-loop text representation of the atomic model.

Sequence. Sequence gives the chain of amino acids in standard one-letter code (A=alanine, C=cysteine, …, Y=tyrosine), read N→C. It is the only feature that is directly encoded by the gene; all structural features are derived from the folded form of this sequence.